Protein AF-A0A2V6NB83-F1 (afdb_monomer)

Secondary structure (DSSP, 8-state):
-HHHHHHHHHHHHHHHHHHHHHHHHSSPPPPPHHHH--PPPPPPB-HHHHTT--TTTEEEEEETTTTEEEEEETTEEEEEEE---PPTTS---

Nearest PDB structures (foldseek):
  5cpc-assembly1_A  TM=5.193E-01  e=1.132E-01  Salmonella enterica subsp. enterica serovar Typhimurium str. LT2
  7bwt-assembly1_A  TM=3.899E-01  e=1.061E-01  Salmonella enterica subsp. enterica serovar Typhimurium
  5cq9-assembly1_A  TM=5.922E-01  e=6.934E-01  Salmonella enterica subsp. enterica serovar Typhimurium str. LT2
  1goi-assembly1_A  TM=4.423E-01  e=2.699E+00  Serratia marcescens
  1e6p-assembly1_A  TM=4.557E-01  e=4.530E+00  Serratia marcescens

Solvent-accessible surface area (backbone atoms only — not comparable to full-atom values): 5794 Å² total; per-residue (Å²): 114,73,71,61,54,54,52,53,52,53,53,54,51,52,52,53,53,52,53,53,51,43,57,76,74,67,47,87,76,80,76,55,70,73,81,72,62,68,86,75,78,81,72,60,65,44,62,77,60,54,74,68,58,42,87,90,43,43,47,75,51,74,40,77,95,74,32,32,36,31,40,25,47,65,94,42,78,32,30,59,42,80,51,82,75,46,52,93,97,52,58,66,129

Mean predicted aligned error: 11.54 Å

Structure (mmCIF, N/CA/C/O backbone):
data_AF-A0A2V6NB83-F1
#
_entry.id   AF-A0A2V6NB83-F1
#
loop_
_atom_site.group_PDB
_atom_site.id
_atom_site.type_symbol
_atom_site.label_atom_id
_atom_site.label_alt_id
_atom_site.label_comp_id
_atom_site.label_asym_id
_atom_site.label_entity_id
_atom_site.label_seq_id
_atom_site.pdbx_PDB_ins_code
_atom_site.Cartn_x
_atom_site.Cartn_y
_atom_site.Cartn_z
_atom_site.occupancy
_atom_site.B_iso_or_equiv
_atom_site.auth_seq_id
_atom_site.auth_comp_id
_atom_site.auth_asym_id
_atom_site.auth_atom_id
_atom_site.pdbx_PDB_model_num
ATOM 1 N N . MET A 1 1 ? 32.435 -12.661 -65.203 1.00 60.34 1 MET A N 1
ATOM 2 C CA . MET A 1 1 ? 32.645 -12.968 -63.765 1.00 60.34 1 MET A CA 1
ATOM 3 C C . MET A 1 1 ? 32.781 -11.719 -62.885 1.00 60.34 1 MET A C 1
ATOM 5 O O . MET A 1 1 ? 32.061 -11.622 -61.904 1.00 60.34 1 MET A O 1
ATOM 9 N N . LYS A 1 2 ? 33.608 -10.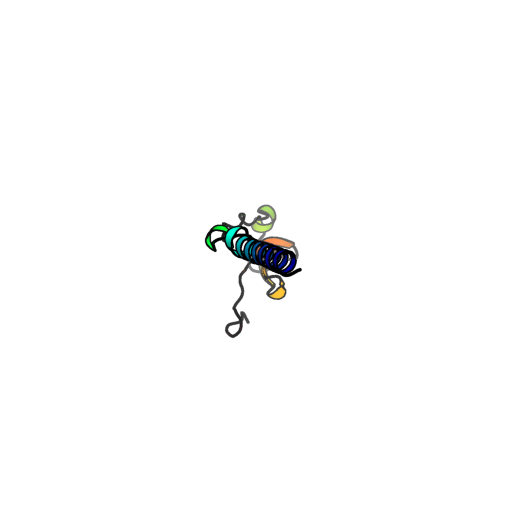719 -63.236 1.00 57.44 2 LYS A N 1
ATOM 10 C CA . LYS A 1 2 ? 33.837 -9.521 -62.388 1.00 57.44 2 LYS A CA 1
ATOM 11 C C . LYS A 1 2 ? 32.591 -8.636 -62.135 1.00 57.44 2 LYS A C 1
ATOM 13 O O . LYS A 1 2 ? 32.425 -8.127 -61.035 1.00 57.44 2 LYS A O 1
ATOM 18 N N . ARG A 1 3 ? 31.686 -8.497 -63.117 1.00 58.88 3 ARG A N 1
ATOM 19 C CA . ARG A 1 3 ? 30.457 -7.670 -63.006 1.00 58.88 3 ARG A CA 1
ATOM 20 C C . ARG A 1 3 ? 29.365 -8.276 -62.104 1.00 58.88 3 ARG A C 1
ATOM 22 O O . ARG A 1 3 ? 28.611 -7.539 -61.479 1.00 58.88 3 ARG A O 1
ATOM 29 N N . VAL A 1 4 ? 29.310 -9.606 -62.010 1.00 64.75 4 VAL A N 1
ATOM 30 C CA . VAL A 1 4 ? 28.351 -10.326 -61.149 1.00 64.75 4 VAL A CA 1
ATOM 31 C C . VAL A 1 4 ? 28.768 -10.225 -59.677 1.00 64.75 4 VAL A C 1
ATOM 33 O O . VAL A 1 4 ? 27.931 -10.009 -58.818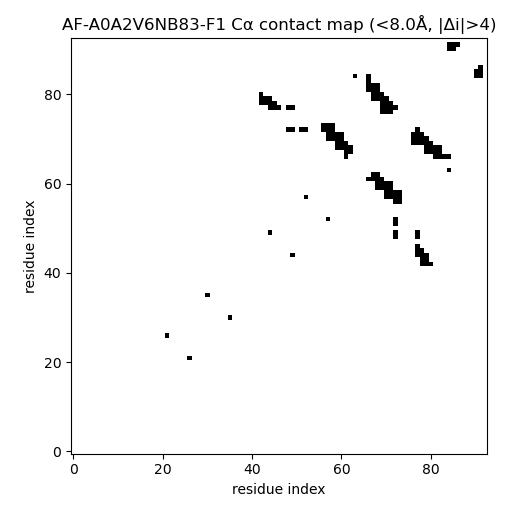 1.00 64.75 4 VAL A O 1
ATOM 36 N N . CYS A 1 5 ? 30.073 -10.262 -59.394 1.00 67.69 5 CYS A N 1
ATOM 37 C CA . CYS A 1 5 ? 30.601 -10.110 -58.034 1.00 67.69 5 CYS A CA 1
ATOM 38 C C . CYS A 1 5 ? 30.390 -8.687 -57.471 1.00 67.69 5 CYS A C 1
ATOM 40 O O . CYS A 1 5 ? 30.002 -8.510 -56.317 1.00 67.69 5 CY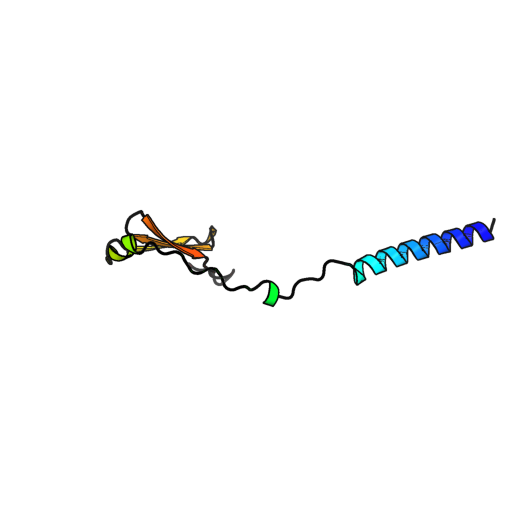S A O 1
ATOM 42 N N . LEU A 1 6 ? 30.577 -7.657 -58.307 1.00 76.50 6 LEU A N 1
ATOM 43 C CA . LEU A 1 6 ? 30.380 -6.262 -57.897 1.00 76.50 6 LEU A CA 1
ATOM 44 C C . LEU A 1 6 ? 28.916 -5.968 -57.532 1.00 76.50 6 LEU A C 1
ATOM 46 O O . LEU A 1 6 ? 28.643 -5.315 -56.529 1.00 76.50 6 LEU A O 1
ATOM 50 N N . THR A 1 7 ? 27.971 -6.485 -58.319 1.00 74.50 7 THR A N 1
ATOM 51 C CA . THR A 1 7 ? 26.535 -6.293 -58.065 1.00 74.50 7 THR A CA 1
ATOM 52 C C . THR A 1 7 ? 26.083 -7.018 -56.802 1.00 74.50 7 THR A C 1
ATOM 54 O O . THR A 1 7 ? 25.367 -6.426 -55.998 1.00 74.50 7 THR A O 1
ATOM 57 N N . THR A 1 8 ? 26.566 -8.238 -56.544 1.00 76.38 8 THR A N 1
ATOM 58 C CA . THR A 1 8 ? 26.251 -8.951 -55.296 1.00 76.38 8 THR A CA 1
ATOM 59 C C . THR A 1 8 ? 26.770 -8.230 -54.052 1.00 76.38 8 THR A C 1
ATOM 61 O O . THR A 1 8 ? 26.054 -8.154 -53.057 1.00 76.38 8 THR A O 1
ATOM 64 N N . ILE A 1 9 ? 27.968 -7.636 -54.106 1.00 80.62 9 ILE A N 1
ATOM 65 C CA . ILE A 1 9 ? 28.529 -6.882 -52.973 1.00 80.62 9 ILE A CA 1
ATOM 66 C C . ILE A 1 9 ? 27.693 -5.628 -52.683 1.00 80.62 9 ILE A C 1
ATOM 68 O O . ILE A 1 9 ? 27.388 -5.348 -51.526 1.00 80.62 9 ILE A O 1
ATOM 72 N N . ILE A 1 10 ? 27.269 -4.905 -53.725 1.00 82.50 10 ILE A N 1
ATOM 73 C CA . ILE A 1 10 ? 26.438 -3.701 -53.575 1.00 82.50 10 ILE A CA 1
ATOM 74 C C . ILE A 1 10 ? 25.074 -4.046 -52.964 1.00 82.50 10 ILE A C 1
ATOM 76 O O . ILE A 1 10 ? 24.624 -3.352 -52.053 1.00 82.50 10 ILE A O 1
ATOM 80 N N . VAL A 1 11 ? 24.430 -5.130 -53.413 1.00 81.62 11 VAL A N 1
ATOM 81 C CA . VAL A 1 11 ? 23.130 -5.548 -52.863 1.00 81.62 11 VAL A CA 1
ATOM 82 C C . VAL A 1 11 ? 23.257 -5.958 -51.395 1.00 81.62 11 VAL A C 1
ATOM 84 O O . VAL A 1 11 ? 22.456 -5.519 -50.573 1.00 81.62 11 VAL A O 1
ATOM 87 N N . VAL A 1 12 ? 24.282 -6.734 -51.031 1.00 78.88 12 VAL A N 1
ATOM 88 C CA . VAL A 1 12 ? 24.502 -7.147 -49.633 1.00 78.88 12 VAL A CA 1
ATOM 89 C C . VAL A 1 12 ? 24.788 -5.941 -48.733 1.00 78.88 12 VAL A C 1
ATOM 91 O O . VAL A 1 12 ? 24.211 -5.837 -47.650 1.00 78.88 12 VAL A O 1
ATOM 94 N N . ALA A 1 13 ? 25.609 -4.991 -49.190 1.00 79.25 13 ALA A N 1
ATOM 95 C CA . ALA A 1 13 ? 25.885 -3.764 -48.447 1.00 79.25 13 ALA A CA 1
ATOM 96 C C . ALA A 1 13 ? 24.617 -2.913 -48.253 1.00 79.25 13 ALA A C 1
ATOM 98 O O . ALA A 1 13 ?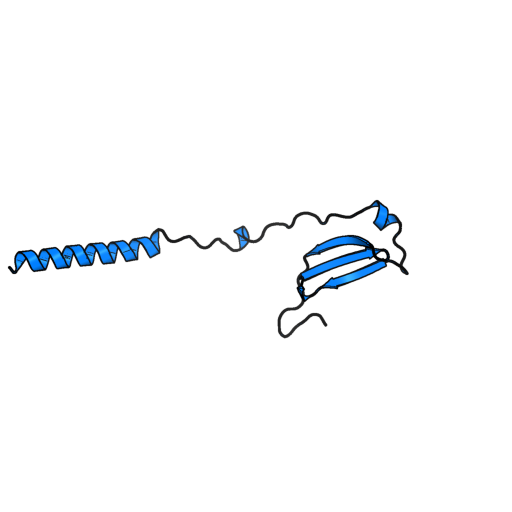 24.346 -2.464 -47.140 1.00 79.25 13 ALA A O 1
ATOM 99 N N . ALA A 1 14 ? 23.798 -2.745 -49.296 1.00 78.69 14 ALA A N 1
ATOM 100 C CA . ALA A 1 14 ? 22.548 -1.991 -49.215 1.00 78.69 14 ALA A CA 1
ATOM 101 C C . ALA A 1 14 ? 21.545 -2.623 -48.233 1.00 78.69 14 ALA A C 1
ATOM 103 O O . ALA A 1 14 ? 20.912 -1.910 -47.454 1.00 78.69 14 ALA A O 1
ATOM 104 N N . VAL A 1 15 ? 21.436 -3.956 -48.215 1.00 77.44 15 VAL A N 1
ATOM 105 C CA . VAL A 1 15 ? 20.570 -4.683 -47.270 1.00 77.44 15 VAL A CA 1
ATOM 106 C C . VAL A 1 15 ? 21.073 -4.537 -45.828 1.00 77.44 15 VAL A C 1
ATOM 108 O O . VAL A 1 15 ? 20.270 -4.294 -44.926 1.00 77.44 15 VAL A O 1
ATOM 111 N N . ALA A 1 16 ? 22.388 -4.611 -45.599 1.00 73.06 16 ALA A N 1
ATOM 112 C CA . ALA A 1 16 ? 22.979 -4.424 -44.272 1.00 73.06 16 ALA A CA 1
ATOM 113 C C . ALA A 1 16 ? 22.778 -2.992 -43.736 1.00 73.06 16 ALA A C 1
ATOM 115 O O . ALA A 1 16 ? 22.371 -2.805 -42.587 1.00 73.06 16 ALA A O 1
ATOM 116 N N . LEU A 1 17 ? 22.982 -1.978 -44.585 1.00 73.69 17 LEU A N 1
ATOM 117 C CA . LEU A 1 17 ? 22.730 -0.571 -44.255 1.00 73.69 17 LEU A CA 1
ATOM 118 C C . LEU A 1 17 ? 21.243 -0.298 -43.979 1.00 73.69 17 LEU A C 1
ATOM 120 O O . LEU A 1 17 ? 20.915 0.411 -43.026 1.00 73.69 17 LEU A O 1
ATOM 124 N N . ALA A 1 18 ? 20.334 -0.903 -44.749 1.00 72.94 18 ALA A N 1
ATOM 125 C CA . ALA A 1 18 ? 18.895 -0.796 -44.508 1.00 72.94 18 ALA A CA 1
ATOM 126 C C . ALA A 1 18 ? 18.467 -1.438 -43.173 1.00 72.94 18 ALA A C 1
ATOM 128 O O . ALA A 1 18 ? 17.570 -0.925 -42.500 1.00 72.94 18 ALA A O 1
ATOM 129 N N . GLY A 1 19 ? 19.119 -2.533 -42.766 1.00 67.88 19 GLY A N 1
ATOM 130 C CA . GLY A 1 19 ? 18.903 -3.183 -41.471 1.00 67.88 19 GLY A CA 1
ATOM 131 C C . GLY A 1 19 ? 19.282 -2.293 -40.282 1.00 67.88 19 GLY A C 1
ATOM 132 O O . GLY A 1 19 ? 18.476 -2.125 -39.364 1.00 67.88 19 GLY A O 1
ATOM 133 N N . LEU A 1 20 ? 20.461 -1.658 -40.324 1.00 65.75 20 LEU A N 1
ATOM 134 C CA . LEU A 1 20 ? 20.895 -0.710 -39.285 1.00 65.75 20 LEU A CA 1
ATOM 135 C C . LEU A 1 20 ? 19.990 0.527 -39.210 1.00 65.75 20 LEU A C 1
ATOM 137 O O . LEU A 1 20 ? 19.564 0.921 -38.123 1.00 65.75 20 LEU A O 1
ATOM 141 N N . ALA A 1 21 ? 19.646 1.110 -40.363 1.00 66.19 21 ALA A N 1
ATOM 142 C CA . ALA A 1 21 ? 18.790 2.292 -40.422 1.00 66.19 21 ALA A CA 1
ATOM 143 C C . ALA A 1 21 ? 17.41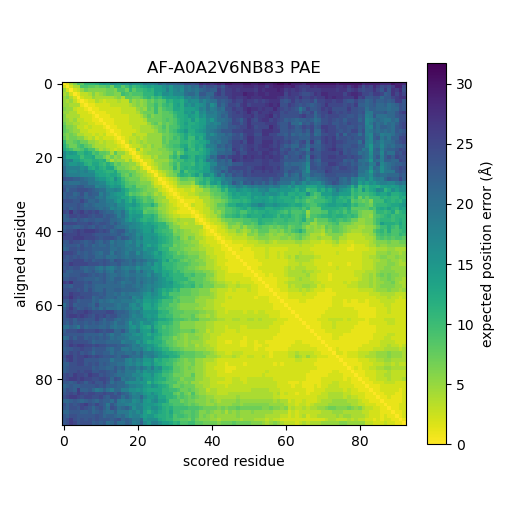1 2.022 -39.800 1.00 66.19 21 ALA A C 1
ATOM 145 O O . ALA A 1 21 ? 16.868 2.865 -39.085 1.00 66.19 21 ALA A O 1
ATOM 146 N N . ARG A 1 22 ? 16.863 0.817 -40.007 1.00 65.38 22 ARG A N 1
ATOM 147 C CA . ARG A 1 22 ? 15.594 0.405 -39.400 1.00 65.38 22 ARG A CA 1
ATOM 148 C C . ARG A 1 22 ? 15.646 0.338 -37.878 1.00 65.38 22 ARG A C 1
ATOM 150 O O . ARG A 1 22 ? 14.716 0.814 -37.233 1.00 65.38 22 ARG A O 1
ATOM 157 N N . ALA A 1 23 ? 16.726 -0.194 -37.311 1.00 63.19 23 ALA A N 1
ATOM 158 C CA . ALA A 1 23 ? 16.887 -0.289 -35.862 1.00 63.19 23 ALA A CA 1
ATOM 159 C C . ALA A 1 23 ? 16.997 1.093 -35.192 1.00 63.19 23 ALA A C 1
ATOM 161 O O . ALA A 1 23 ? 16.448 1.298 -34.111 1.00 63.19 23 ALA A O 1
ATOM 162 N N . GLN A 1 24 ? 17.660 2.053 -35.846 1.00 65.12 24 GLN A N 1
ATOM 163 C CA . GLN A 1 24 ? 17.850 3.401 -35.301 1.00 65.12 24 GLN A CA 1
ATOM 164 C C . GLN A 1 24 ? 16.634 4.319 -35.503 1.00 65.12 24 GLN A C 1
ATOM 166 O O . GLN A 1 24 ? 16.357 5.152 -34.643 1.00 65.12 24 GLN A O 1
ATOM 171 N N . LEU A 1 25 ? 15.905 4.185 -36.618 1.00 66.94 25 LEU A N 1
ATOM 172 C CA . LEU A 1 25 ? 14.8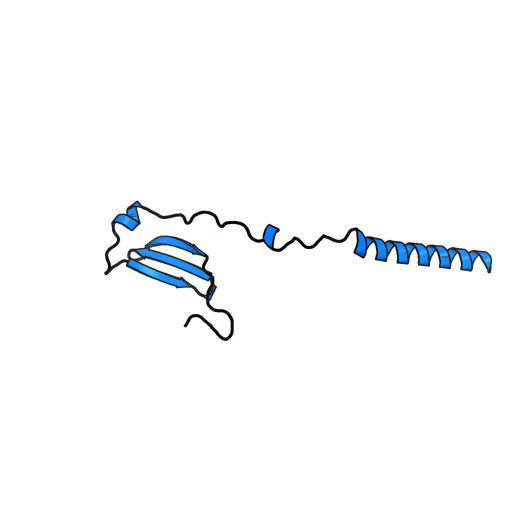01 5.094 -36.968 1.00 66.94 25 LEU A CA 1
ATOM 173 C C . LEU A 1 25 ? 13.415 4.572 -36.571 1.00 66.94 25 LEU A C 1
ATOM 175 O O . LEU A 1 25 ? 12.516 5.375 -36.323 1.00 66.94 25 LEU A O 1
ATOM 179 N N . PHE A 1 26 ? 13.235 3.251 -36.494 1.00 74.38 26 PHE A N 1
ATOM 180 C CA . PHE A 1 26 ? 11.934 2.616 -36.243 1.00 74.38 26 PHE A CA 1
ATOM 181 C C . PHE A 1 26 ? 11.926 1.696 -35.013 1.00 74.38 26 PHE A C 1
ATOM 183 O O . PHE A 1 26 ? 10.969 0.951 -34.807 1.00 74.38 26 PHE A O 1
ATOM 190 N N . GLY A 1 27 ? 12.967 1.752 -34.177 1.00 73.81 27 GLY A N 1
ATOM 191 C CA . GLY A 1 27 ? 12.962 1.097 -32.871 1.00 73.81 27 GLY A CA 1
ATOM 192 C C . GLY A 1 27 ? 11.906 1.699 -31.927 1.00 73.81 27 GLY A C 1
ATOM 193 O O . GLY A 1 27 ? 11.513 2.860 -32.091 1.00 73.81 27 GLY A O 1
ATOM 194 N N . PRO A 1 28 ? 11.426 0.939 -30.927 1.00 75.69 28 PRO A N 1
ATOM 195 C CA . PRO A 1 28 ? 10.471 1.453 -29.953 1.00 75.69 28 PRO A CA 1
ATOM 196 C C . PRO A 1 28 ? 11.072 2.656 -29.216 1.00 75.69 28 PRO A C 1
ATOM 198 O O . PRO A 1 28 ? 12.089 2.542 -28.532 1.00 75.69 28 PRO A O 1
ATOM 201 N N . LYS A 1 29 ? 10.445 3.830 -29.363 1.00 80.94 29 LYS A N 1
ATOM 202 C CA . LYS A 1 29 ? 10.863 5.039 -28.644 1.00 80.94 29 LYS A CA 1
ATOM 203 C C . LYS A 1 29 ? 10.668 4.829 -27.145 1.00 80.94 29 LYS A C 1
ATOM 205 O O . LYS A 1 29 ? 9.574 4.493 -26.695 1.00 80.94 29 LYS A O 1
ATOM 210 N N . MET A 1 30 ? 11.731 5.055 -26.378 1.00 84.31 30 MET A N 1
ATOM 211 C CA . MET A 1 30 ? 11.667 5.047 -24.921 1.00 84.31 30 MET A CA 1
ATOM 212 C C . MET A 1 30 ? 10.710 6.150 -24.456 1.00 84.31 30 MET A C 1
ATOM 214 O O . MET A 1 30 ? 10.851 7.308 -24.856 1.00 84.31 30 MET A O 1
ATOM 218 N N . LYS A 1 31 ? 9.717 5.781 -23.642 1.00 84.75 31 LYS A N 1
ATOM 219 C CA . LYS A 1 31 ? 8.749 6.736 -23.094 1.00 84.75 31 LYS A CA 1
ATOM 220 C C . LYS A 1 31 ? 9.449 7.708 -22.155 1.00 84.75 31 LYS A C 1
ATOM 222 O O . LYS A 1 31 ? 10.366 7.328 -21.425 1.00 84.75 31 LYS A O 1
ATOM 227 N N . LYS A 1 32 ? 9.004 8.963 -22.154 1.00 90.00 32 LYS A N 1
ATOM 228 C CA . LYS A 1 32 ? 9.528 9.964 -21.217 1.00 90.00 32 LYS A CA 1
ATOM 229 C C . LYS A 1 32 ? 9.117 9.596 -19.784 1.00 90.00 32 LYS A C 1
ATOM 231 O O . LYS A 1 32 ? 8.013 9.087 -19.599 1.00 90.00 32 LYS A O 1
ATOM 236 N N . PRO A 1 33 ? 9.920 9.916 -18.752 1.00 85.50 33 PRO A N 1
ATOM 237 C CA . PRO A 1 33 ? 9.564 9.622 -17.360 1.00 85.50 33 PRO A CA 1
ATOM 238 C C . PRO A 1 33 ? 8.180 10.147 -16.955 1.00 85.50 33 PRO A C 1
ATOM 240 O O . PRO A 1 33 ? 7.422 9.441 -16.302 1.00 85.50 33 PRO A O 1
ATOM 243 N N . GLY A 1 34 ? 7.803 11.345 -17.414 1.00 86.88 34 GLY A N 1
ATOM 244 C CA . GLY A 1 34 ? 6.483 11.925 -17.138 1.00 86.88 34 GLY A CA 1
ATOM 245 C C . GLY A 1 34 ? 5.305 11.154 -17.747 1.00 86.88 34 GLY A C 1
ATOM 246 O O . GLY A 1 34 ? 4.197 11.257 -17.243 1.00 86.88 34 GLY A O 1
ATOM 247 N N . GLU A 1 35 ? 5.531 10.348 -18.788 1.00 86.25 35 GLU A N 1
ATOM 248 C CA . GLU A 1 35 ? 4.503 9.462 -19.359 1.00 86.25 35 GLU A CA 1
ATOM 249 C C . GLU A 1 35 ? 4.347 8.163 -18.549 1.00 86.25 35 GLU A C 1
ATOM 251 O O . GLU A 1 35 ? 3.326 7.481 -18.652 1.00 86.25 35 GLU A O 1
ATOM 256 N N . LEU A 1 36 ? 5.361 7.815 -17.748 1.00 84.00 36 LEU A N 1
ATOM 257 C CA . LEU A 1 36 ? 5.369 6.650 -16.860 1.00 84.00 36 LEU A CA 1
ATOM 258 C C . LEU A 1 36 ? 4.854 6.990 -15.454 1.00 84.00 36 LEU A C 1
ATOM 260 O O . LEU A 1 36 ? 4.365 6.109 -14.752 1.00 84.00 36 LEU A O 1
ATOM 264 N N . ILE A 1 37 ? 4.951 8.257 -15.042 1.00 82.94 37 ILE A N 1
ATOM 265 C CA . ILE A 1 37 ? 4.506 8.735 -13.732 1.00 82.94 37 ILE A CA 1
ATOM 266 C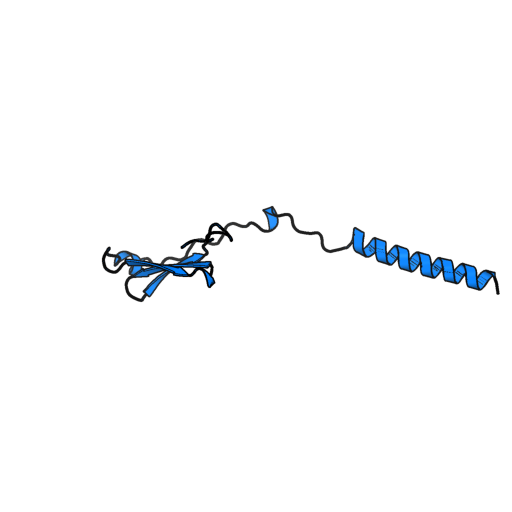 C . ILE A 1 37 ? 3.061 9.221 -13.849 1.00 82.94 37 ILE A C 1
ATOM 268 O O . ILE A 1 37 ? 2.793 10.330 -14.304 1.00 82.94 37 ILE A O 1
ATOM 272 N N . GLN A 1 38 ? 2.118 8.389 -13.417 1.00 82.88 38 GLN A N 1
ATOM 273 C CA . GLN A 1 38 ? 0.701 8.743 -13.339 1.00 82.88 38 GLN A CA 1
ATOM 274 C C . GLN A 1 38 ? 0.260 8.848 -11.880 1.00 82.88 38 GLN A C 1
ATOM 276 O O . GLN A 1 38 ? 0.832 8.203 -10.998 1.00 82.88 38 GLN A O 1
ATOM 281 N N . LYS A 1 39 ? -0.772 9.660 -11.613 1.00 81.88 39 LYS A N 1
ATOM 282 C CA . LYS A 1 39 ? -1.394 9.684 -10.285 1.00 81.88 39 LYS A CA 1
ATOM 283 C C . LYS A 1 39 ? -1.985 8.309 -9.992 1.00 81.88 39 LYS A C 1
ATOM 285 O O . LYS A 1 39 ? -2.724 7.761 -10.807 1.00 81.88 39 LYS A O 1
ATOM 290 N N . GLN A 1 40 ? -1.658 7.770 -8.824 1.00 79.31 40 GLN A N 1
ATOM 291 C CA . GLN A 1 40 ? -2.237 6.517 -8.361 1.00 79.31 40 GLN A CA 1
ATOM 292 C C . GLN A 1 40 ? -3.736 6.694 -8.103 1.00 79.31 40 GLN A C 1
ATOM 294 O O . GLN A 1 40 ? -4.193 7.785 -7.747 1.00 79.31 40 GLN A O 1
ATOM 299 N N . ALA A 1 41 ? -4.499 5.618 -8.295 1.00 81.44 41 ALA A N 1
ATOM 300 C CA . ALA A 1 41 ? -5.907 5.610 -7.929 1.00 81.44 41 ALA A CA 1
ATOM 301 C C . ALA A 1 41 ? -6.053 5.920 -6.425 1.00 81.44 41 ALA A C 1
ATOM 303 O O . ALA A 1 41 ? -5.216 5.470 -5.636 1.00 81.44 41 ALA A O 1
ATOM 304 N N . PRO A 1 42 ? -7.095 6.665 -6.015 1.00 84.50 42 PRO A N 1
ATOM 305 C CA . PRO A 1 42 ? -7.348 6.920 -4.605 1.00 84.50 42 PRO A CA 1
ATOM 306 C C . PRO A 1 42 ? -7.456 5.614 -3.813 1.00 84.50 42 PRO A C 1
ATOM 308 O O . PRO A 1 42 ? -8.062 4.642 -4.273 1.00 84.50 42 PRO A O 1
ATOM 311 N N . MET A 1 43 ? -6.877 5.606 -2.614 1.00 87.19 43 MET A N 1
ATOM 312 C CA . MET A 1 43 ? -6.960 4.474 -1.697 1.00 87.19 43 MET A CA 1
ATOM 313 C C . MET A 1 43 ? -8.424 4.182 -1.350 1.00 87.19 43 MET A C 1
ATOM 315 O O . MET A 1 43 ? -9.183 5.085 -0.994 1.00 87.19 43 MET A O 1
ATOM 319 N N . LYS A 1 44 ? -8.817 2.910 -1.441 1.00 90.00 44 LYS A N 1
ATOM 320 C CA . LYS A 1 44 ? -10.134 2.454 -0.990 1.00 90.00 44 LYS A CA 1
ATOM 321 C C . LYS A 1 44 ? -10.097 2.256 0.521 1.00 90.00 44 LYS A C 1
ATOM 323 O O . LYS A 1 44 ? -9.163 1.647 1.035 1.00 90.00 44 LYS A O 1
ATOM 328 N N . VAL A 1 45 ? -11.116 2.765 1.205 1.00 95.06 45 VAL A N 1
ATOM 329 C CA . VAL A 1 45 ? -11.221 2.723 2.665 1.00 95.06 45 VAL A CA 1
ATOM 330 C C . VAL A 1 45 ? -12.588 2.179 3.045 1.00 95.06 45 VAL A C 1
ATOM 332 O O . VAL A 1 45 ? -13.607 2.698 2.585 1.00 95.06 45 VAL A O 1
ATOM 335 N N . ASN A 1 46 ? -12.616 1.152 3.891 1.00 95.62 46 ASN A N 1
ATOM 336 C CA . ASN A 1 46 ? -13.853 0.672 4.488 1.00 95.62 46 ASN A CA 1
ATOM 337 C C . ASN A 1 46 ? -14.259 1.598 5.645 1.00 95.62 46 ASN A C 1
ATOM 339 O O . ASN A 1 46 ? -13.765 1.484 6.765 1.00 95.62 46 ASN A O 1
ATOM 343 N N . GLN A 1 47 ? -15.158 2.538 5.358 1.00 95.88 47 GLN A N 1
ATOM 344 C CA . GLN A 1 47 ? -15.565 3.564 6.319 1.00 95.88 47 GLN A CA 1
ATOM 345 C C . GLN A 1 47 ? -16.306 2.995 7.535 1.00 95.88 47 GLN A C 1
ATOM 347 O O . GLN A 1 47 ? -16.229 3.574 8.616 1.00 95.88 47 GLN A O 1
ATOM 352 N N . ASP A 1 48 ? -17.006 1.869 7.395 1.00 95.38 48 ASP A N 1
ATOM 353 C CA . ASP A 1 48 ? -17.773 1.284 8.499 1.00 95.38 48 ASP A CA 1
ATOM 354 C C . ASP A 1 48 ? -16.881 0.568 9.514 1.00 95.38 48 ASP A C 1
ATOM 356 O O . ASP A 1 48 ? -17.142 0.627 10.717 1.00 95.38 48 ASP A O 1
ATOM 360 N N . LEU A 1 49 ? -15.781 -0.027 9.050 1.00 94.62 49 LEU A N 1
ATOM 361 C CA . LEU A 1 49 ? -14.732 -0.534 9.935 1.00 94.62 49 LEU A CA 1
ATOM 362 C C . LEU A 1 49 ? -13.912 0.607 10.542 1.00 94.62 49 LEU A C 1
ATOM 364 O O . LEU A 1 49 ? -13.590 0.572 11.726 1.00 94.62 49 LEU A O 1
ATOM 368 N N . LEU A 1 50 ? -13.621 1.656 9.764 1.00 95.69 50 LEU A N 1
ATOM 369 C CA . LEU A 1 50 ? -12.843 2.798 10.251 1.00 95.69 50 LEU A CA 1
ATOM 370 C C . LEU A 1 50 ? -13.519 3.514 11.431 1.00 95.69 50 LEU A C 1
ATOM 372 O O . LEU A 1 50 ? -12.833 3.947 12.351 1.00 95.69 50 LEU A O 1
ATOM 376 N N . LYS A 1 51 ? -14.856 3.604 11.447 1.00 96.00 51 LYS A N 1
ATOM 377 C CA . LYS A 1 51 ? -15.623 4.192 12.566 1.00 96.00 51 LYS A CA 1
ATOM 378 C C . LYS A 1 51 ? -15.417 3.473 13.900 1.00 96.00 51 LYS A C 1
ATOM 380 O O . LYS A 1 51 ? -15.673 4.062 14.943 1.00 96.00 51 LYS A O 1
ATOM 385 N N . GLN A 1 52 ? -14.992 2.213 13.869 1.00 95.25 52 GLN A N 1
ATOM 386 C CA . GLN A 1 52 ? -14.759 1.402 15.063 1.00 95.25 52 GLN A CA 1
ATOM 387 C C . GLN A 1 52 ? -13.334 1.569 15.601 1.00 95.25 52 GLN A C 1
ATOM 389 O O . GLN A 1 52 ? -12.998 0.964 16.613 1.00 95.25 52 GLN A O 1
ATOM 394 N N . ALA A 1 53 ? -12.488 2.360 14.932 1.00 95.56 53 ALA A N 1
ATOM 395 C CA . ALA A 1 53 ? -11.091 2.515 15.293 1.00 95.56 53 ALA A CA 1
ATOM 396 C C . ALA A 1 53 ? -10.923 3.137 16.684 1.00 95.56 53 ALA A C 1
ATOM 398 O O . ALA A 1 53 ? -11.370 4.253 16.949 1.00 95.56 53 ALA A O 1
ATOM 399 N N . THR A 1 54 ? -10.195 2.431 17.541 1.00 96.31 54 THR A N 1
ATOM 400 C CA . THR A 1 54 ? -9.730 2.918 18.839 1.00 96.31 54 THR A CA 1
ATOM 401 C C . THR A 1 54 ? -8.212 2.720 18.945 1.00 96.31 54 THR A C 1
ATOM 403 O O . THR A 1 54 ? -7.663 1.866 18.240 1.00 96.31 54 THR A O 1
ATOM 406 N N . PRO A 1 55 ? -7.493 3.502 19.774 1.00 95.31 55 PRO A N 1
ATOM 407 C CA . PRO A 1 55 ? -6.027 3.440 19.845 1.00 95.31 55 PRO A CA 1
ATOM 408 C C . PRO A 1 55 ? -5.452 2.066 20.222 1.00 95.31 55 PRO A C 1
ATOM 410 O O . PRO A 1 55 ? -4.313 1.765 19.889 1.00 95.31 55 PRO A O 1
ATOM 413 N N . ASP A 1 56 ? -6.229 1.249 20.926 1.00 96.81 56 ASP A N 1
ATOM 414 C CA . ASP A 1 56 ? -5.882 -0.092 21.395 1.00 96.81 56 ASP A CA 1
ATOM 415 C C . ASP A 1 56 ? -6.014 -1.178 20.318 1.00 96.81 56 ASP A C 1
ATOM 417 O O . ASP A 1 56 ? -5.302 -2.179 20.381 1.00 96.81 56 ASP A O 1
ATOM 421 N N . ILE A 1 57 ? -6.882 -0.991 19.316 1.00 96.62 57 ILE A N 1
ATOM 422 C CA . ILE A 1 57 ? -7.123 -2.000 18.266 1.00 96.62 57 ILE A CA 1
ATOM 423 C C . ILE A 1 57 ? -6.649 -1.564 16.876 1.00 96.62 57 ILE A C 1
ATOM 425 O O . ILE A 1 57 ? -6.564 -2.397 15.971 1.00 96.62 57 ILE A O 1
ATOM 429 N N . ALA A 1 58 ? -6.374 -0.274 16.683 1.00 97.62 58 ALA A N 1
ATOM 430 C CA . ALA A 1 58 ? -5.914 0.271 15.416 1.00 97.62 58 ALA A CA 1
ATOM 431 C C . ALA A 1 58 ? -4.391 0.180 15.304 1.00 97.62 58 ALA A C 1
ATOM 433 O O . ALA A 1 58 ? -3.661 0.687 16.153 1.00 97.62 58 ALA A O 1
ATOM 434 N N . HIS A 1 59 ? -3.899 -0.414 14.222 1.00 97.00 59 HIS A N 1
ATOM 435 C CA . HIS A 1 59 ? -2.468 -0.482 13.954 1.00 97.00 59 HIS A CA 1
ATOM 436 C C . HIS A 1 59 ? -2.171 -0.440 12.457 1.00 97.00 59 HIS A C 1
ATOM 438 O O . HIS A 1 59 ? -3.010 -0.746 11.610 1.00 97.00 59 HIS A O 1
ATOM 444 N N . ILE A 1 60 ? -0.950 -0.024 12.127 1.00 96.75 60 ILE A N 1
ATOM 445 C CA . ILE A 1 60 ? -0.466 0.035 10.751 1.00 96.75 60 ILE A CA 1
ATOM 446 C C . ILE A 1 60 ? 0.543 -1.085 10.560 1.00 96.75 60 ILE A C 1
ATOM 448 O O . ILE A 1 60 ? 1.542 -1.159 11.274 1.00 96.75 60 ILE A O 1
ATOM 452 N N . VAL A 1 61 ? 0.307 -1.927 9.561 1.00 96.88 61 VAL A N 1
ATOM 453 C CA . VAL A 1 61 ? 1.259 -2.957 9.147 1.00 96.88 61 VAL A CA 1
ATOM 454 C C . VAL A 1 61 ? 1.930 -2.501 7.864 1.00 96.88 61 VAL A C 1
ATOM 456 O O . VAL A 1 61 ? 1.277 -2.351 6.833 1.00 96.88 61 VAL A O 1
ATOM 459 N N . VAL A 1 62 ? 3.248 -2.309 7.905 1.00 97.12 62 VAL A N 1
ATOM 460 C CA . VAL A 1 62 ? 4.051 -1.996 6.718 1.00 97.12 62 VAL A CA 1
ATOM 461 C C . VAL A 1 62 ? 4.791 -3.250 6.274 1.00 97.12 62 VAL A C 1
ATOM 463 O O . VAL A 1 62 ? 5.623 -3.793 6.993 1.00 97.12 62 VAL A O 1
ATOM 466 N N . SER A 1 63 ? 4.506 -3.715 5.061 1.00 96.25 63 SER A N 1
ATOM 467 C CA . SER A 1 63 ? 5.199 -4.846 4.453 1.00 96.25 63 SER A CA 1
ATOM 468 C C . SER A 1 63 ? 6.231 -4.345 3.447 1.00 96.25 63 SER A C 1
ATOM 470 O O . SER A 1 63 ? 5.900 -4.070 2.293 1.00 96.25 63 SER A O 1
ATOM 472 N N . ILE A 1 64 ? 7.495 -4.268 3.872 1.00 96.00 64 ILE A N 1
ATOM 473 C CA . ILE A 1 64 ? 8.628 -3.864 3.021 1.00 96.00 64 ILE A CA 1
ATOM 474 C C . ILE A 1 64 ? 8.789 -4.768 1.783 1.00 96.00 64 ILE A C 1
ATOM 476 O O . ILE A 1 64 ? 8.921 -4.227 0.684 1.00 96.00 64 ILE A O 1
ATOM 480 N N . PRO A 1 65 ? 8.690 -6.115 1.876 1.00 95.50 65 PRO A N 1
ATOM 481 C CA . PRO A 1 65 ? 8.813 -6.973 0.694 1.00 95.50 65 PRO A CA 1
ATOM 482 C C . PRO A 1 65 ? 7.696 -6.748 -0.330 1.00 95.50 65 PRO A C 1
ATOM 484 O O . PRO A 1 65 ? 7.916 -6.901 -1.527 1.00 95.50 65 PRO A O 1
ATOM 487 N N . LYS A 1 66 ? 6.493 -6.382 0.136 1.00 95.62 66 LYS A N 1
ATOM 488 C CA . LYS A 1 66 ? 5.335 -6.119 -0.728 1.00 95.62 66 LYS A CA 1
ATOM 489 C C . LYS A 1 66 ? 5.242 -4.658 -1.174 1.00 95.62 66 LYS A C 1
ATOM 491 O O . LYS A 1 66 ? 4.469 -4.382 -2.083 1.00 95.62 66 LYS A O 1
ATOM 496 N N . GLN A 1 67 ? 5.983 -3.741 -0.544 1.00 95.38 67 GLN A N 1
ATOM 497 C CA . GLN A 1 67 ? 5.845 -2.288 -0.715 1.00 95.38 67 GLN A CA 1
ATOM 498 C C . GLN A 1 67 ? 4.395 -1.817 -0.511 1.00 95.38 67 GLN A C 1
ATOM 500 O O . GLN A 1 67 ? 3.842 -1.054 -1.304 1.00 95.38 67 GLN A O 1
ATOM 505 N N . ARG A 1 68 ? 3.757 -2.303 0.563 1.00 95.31 68 ARG A N 1
ATOM 506 C CA . ARG A 1 68 ? 2.381 -1.934 0.935 1.00 95.31 68 ARG A CA 1
ATOM 507 C C . ARG A 1 68 ? 2.273 -1.600 2.413 1.00 95.31 68 ARG A C 1
ATOM 509 O O . ARG A 1 68 ? 2.961 -2.213 3.230 1.00 95.31 68 ARG A O 1
ATOM 516 N N . ALA A 1 69 ? 1.381 -0.675 2.737 1.00 96.12 69 ALA A N 1
ATOM 517 C CA . ALA A 1 69 ? 0.940 -0.408 4.096 1.00 96.12 69 ALA A CA 1
ATOM 518 C C . ALA A 1 69 ? -0.554 -0.703 4.226 1.00 96.12 69 ALA A C 1
ATOM 520 O O . ALA A 1 69 ? -1.349 -0.350 3.352 1.00 96.12 69 ALA A O 1
ATOM 521 N N . TYR A 1 70 ? -0.911 -1.334 5.338 1.00 96.56 70 TYR A N 1
ATOM 522 C CA . TYR A 1 70 ? -2.278 -1.681 5.690 1.00 96.56 70 TYR A CA 1
ATOM 523 C C . TYR A 1 70 ? -2.661 -0.935 6.960 1.00 96.56 70 TYR A C 1
ATOM 525 O O . TYR A 1 70 ? -1.930 -0.993 7.949 1.00 96.56 70 TYR A O 1
ATOM 533 N N . LEU A 1 71 ? -3.810 -0.265 6.943 1.00 97.31 71 LEU A N 1
ATOM 534 C CA . LEU A 1 71 ? -4.485 0.129 8.173 1.00 97.31 71 LEU A CA 1
ATOM 535 C C . LEU A 1 71 ? -5.341 -1.049 8.620 1.00 97.31 71 LEU A C 1
ATOM 537 O O . LEU A 1 71 ? -6.250 -1.453 7.889 1.00 97.31 71 LEU A O 1
ATOM 541 N N . MET A 1 72 ? -5.048 -1.580 9.800 1.00 97.62 72 MET A N 1
ATOM 542 C CA . MET A 1 72 ? -5.767 -2.700 10.384 1.00 97.62 72 MET A CA 1
ATOM 543 C C . MET A 1 72 ? -6.522 -2.257 11.630 1.00 97.62 72 MET A C 1
ATOM 545 O O . MET A 1 72 ? -5.987 -1.528 12.466 1.00 97.62 72 MET A O 1
ATOM 549 N N . ILE A 1 73 ? -7.775 -2.695 11.733 1.00 97.69 73 ILE A N 1
ATOM 550 C CA . ILE A 1 73 ? -8.600 -2.574 12.935 1.00 97.69 73 ILE A CA 1
ATOM 551 C C . ILE A 1 73 ? -8.843 -4.002 13.405 1.00 97.69 73 ILE A C 1
ATOM 553 O O . ILE A 1 73 ? -9.508 -4.771 12.710 1.00 97.69 73 ILE A O 1
ATOM 557 N N . ARG A 1 74 ? -8.256 -4.370 14.551 1.00 94.12 74 ARG A N 1
ATOM 558 C CA . ARG A 1 74 ? -8.114 -5.779 14.960 1.00 94.12 74 ARG A CA 1
ATOM 559 C C . ARG A 1 74 ? -7.431 -6.582 13.840 1.00 94.12 74 ARG A C 1
ATOM 561 O O . ARG A 1 74 ? -6.374 -6.179 13.375 1.00 94.12 74 ARG A O 1
ATOM 568 N N . GLU A 1 75 ? -8.012 -7.675 13.363 1.00 95.00 75 GLU A N 1
ATOM 569 C CA . GLU A 1 75 ? -7.441 -8.526 12.314 1.00 95.00 75 GLU A CA 1
ATOM 570 C C . GLU A 1 75 ? -7.904 -8.153 10.891 1.00 95.00 75 GLU A C 1
ATOM 572 O O . GLU A 1 75 ? -7.532 -8.820 9.922 1.00 95.00 75 GLU A O 1
ATOM 577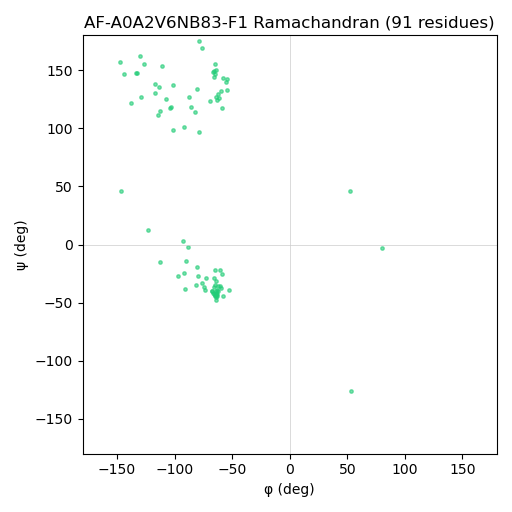 N N . GLU A 1 76 ? -8.696 -7.088 10.732 1.00 96.31 76 GLU A N 1
ATOM 578 C CA . GLU A 1 76 ? -9.298 -6.710 9.451 1.00 96.31 76 GLU A CA 1
ATOM 579 C C . GLU A 1 76 ? -8.566 -5.553 8.764 1.00 96.31 76 GLU A C 1
ATOM 581 O O . GLU A 1 76 ? -8.217 -4.548 9.385 1.00 96.31 76 GLU A O 1
ATOM 586 N N . ILE A 1 77 ? -8.373 -5.666 7.445 1.00 96.06 77 ILE A N 1
ATOM 587 C CA . ILE A 1 77 ? -7.772 -4.610 6.619 1.00 96.06 77 ILE A CA 1
ATOM 588 C C . ILE A 1 77 ? -8.844 -3.579 6.257 1.00 96.06 77 ILE A C 1
ATOM 590 O O . ILE A 1 77 ? -9.764 -3.854 5.487 1.00 96.06 77 ILE A O 1
ATOM 594 N N . VAL A 1 78 ? -8.680 -2.361 6.764 1.00 97.69 78 VAL A N 1
ATOM 595 C CA . VAL A 1 78 ? -9.586 -1.232 6.517 1.00 97.69 78 VAL A CA 1
ATOM 596 C C . VAL A 1 78 ? -9.158 -0.409 5.314 1.00 97.69 78 VAL A C 1
ATOM 598 O O . VAL A 1 78 ? -10.000 0.062 4.546 1.00 97.69 78 VAL A O 1
ATOM 601 N N . ALA A 1 79 ? -7.852 -0.232 5.148 1.00 96.44 79 ALA A N 1
ATOM 602 C CA . ALA A 1 79 ? -7.278 0.471 4.016 1.00 96.44 79 ALA A CA 1
ATOM 603 C C . ALA A 1 79 ? -5.968 -0.190 3.595 1.00 96.44 79 ALA A C 1
ATOM 605 O O . ALA A 1 79 ? -5.222 -0.707 4.426 1.00 96.44 79 ALA A O 1
ATOM 606 N N . ASP A 1 80 ? -5.699 -0.149 2.297 1.00 95.19 80 ASP A N 1
ATOM 607 C CA . ASP A 1 80 ? -4.513 -0.735 1.690 1.00 95.19 80 ASP A CA 1
ATOM 608 C C . ASP A 1 80 ? -3.952 0.228 0.637 1.00 95.19 80 ASP A C 1
ATOM 610 O O . ASP A 1 80 ? -4.644 0.584 -0.324 1.00 95.19 80 ASP A O 1
ATOM 614 N N . ALA A 1 81 ? -2.695 0.635 0.820 1.00 93.25 81 ALA A N 1
ATOM 615 C CA . ALA A 1 81 ? -1.988 1.528 -0.086 1.00 93.25 81 ALA A CA 1
ATOM 616 C C . ALA A 1 81 ? -0.581 1.028 -0.442 1.00 93.25 81 ALA A C 1
ATOM 618 O O . ALA A 1 81 ? 0.112 0.439 0.395 1.00 93.25 81 ALA A O 1
ATOM 619 N N . PRO A 1 82 ? -0.112 1.316 -1.672 1.00 92.81 82 PRO A N 1
ATOM 620 C CA . PRO A 1 82 ? 1.300 1.184 -1.998 1.00 92.81 82 PRO A CA 1
ATOM 621 C C . PRO A 1 82 ? 2.128 2.184 -1.181 1.00 92.81 82 PRO A C 1
ATOM 623 O O . PRO A 1 82 ? 1.696 3.309 -0.925 1.00 92.81 82 PRO A O 1
ATOM 626 N N . VAL A 1 83 ? 3.344 1.792 -0.815 1.00 93.38 83 VAL A N 1
ATOM 627 C CA . VAL A 1 83 ? 4.331 2.671 -0.172 1.00 93.38 83 VAL A CA 1
ATOM 628 C C . VAL A 1 83 ? 5.670 2.580 -0.890 1.00 93.38 83 VAL A C 1
ATOM 630 O O . VAL A 1 83 ? 5.916 1.642 -1.639 1.00 93.38 83 VAL A O 1
ATOM 633 N N . SER A 1 84 ? 6.536 3.561 -0.654 1.00 93.56 84 SER A N 1
ATOM 634 C CA . SER A 1 84 ? 7.949 3.488 -1.018 1.00 93.56 84 SER A CA 1
ATOM 635 C C . SER A 1 84 ? 8.763 3.448 0.266 1.00 93.56 84 SER A C 1
ATOM 637 O O . SER A 1 84 ? 8.757 4.419 1.021 1.00 93.56 84 SER A O 1
ATOM 639 N N . SER A 1 85 ? 9.458 2.343 0.519 1.00 95.31 85 SER A N 1
ATOM 640 C CA . SER A 1 85 ? 10.388 2.240 1.644 1.00 95.31 85 SER A CA 1
ATOM 641 C C . SER A 1 85 ? 11.730 2.915 1.349 1.00 95.31 85 SER A C 1
ATOM 643 O O . SER A 1 85 ? 12.007 3.354 0.229 1.00 95.31 85 SER A O 1
ATOM 645 N N . GLY A 1 86 ? 12.589 2.952 2.367 1.00 96.00 86 GLY A N 1
ATOM 646 C CA . GLY A 1 86 ? 13.973 3.386 2.253 1.00 96.00 86 GLY A CA 1
ATOM 647 C C . GLY A 1 86 ? 14.738 2.620 1.173 1.00 96.00 86 GLY A C 1
ATOM 648 O O . GLY A 1 86 ? 14.534 1.419 0.968 1.00 96.00 86 GLY A O 1
ATOM 649 N N . LYS A 1 87 ? 15.607 3.339 0.459 1.00 94.44 87 LYS A N 1
ATOM 650 C CA . LYS A 1 87 ? 16.496 2.766 -0.559 1.00 94.44 87 LYS A CA 1
ATOM 651 C C . LYS A 1 87 ? 17.660 2.025 0.102 1.00 94.44 87 LYS A C 1
ATOM 653 O O . LYS A 1 87 ? 17.935 2.211 1.281 1.00 94.44 87 LYS A O 1
ATOM 658 N N . ARG A 1 88 ? 18.418 1.265 -0.692 1.00 93.62 88 ARG A N 1
ATOM 659 C CA . ARG A 1 88 ? 19.646 0.613 -0.218 1.00 93.62 88 ARG A CA 1
ATOM 660 C C . ARG A 1 88 ? 20.622 1.623 0.415 1.00 93.62 88 ARG A C 1
ATOM 662 O O . ARG A 1 88 ? 20.879 2.670 -0.185 1.00 93.62 88 ARG A O 1
ATOM 669 N N . GLY A 1 89 ? 21.162 1.294 1.588 1.00 96.00 89 GLY A N 1
ATOM 670 C CA . GLY A 1 89 ? 22.040 2.147 2.403 1.00 96.00 89 GLY A CA 1
ATOM 671 C C . GLY A 1 89 ? 21.311 3.202 3.247 1.00 96.00 89 GLY A C 1
ATOM 672 O O . GLY A 1 89 ? 21.959 3.947 3.977 1.00 96.00 89 GLY A O 1
ATOM 673 N N . HIS A 1 90 ? 19.985 3.287 3.124 1.00 95.31 90 HIS A N 1
ATOM 674 C CA . HIS A 1 90 ? 19.087 4.133 3.913 1.00 95.31 90 HIS A CA 1
ATOM 675 C C . HIS A 1 90 ? 17.744 3.409 4.091 1.00 95.31 90 HIS A C 1
ATOM 677 O O . HIS A 1 90 ? 16.680 3.966 3.803 1.00 95.31 90 HIS A O 1
ATOM 683 N N . GLU A 1 91 ? 17.808 2.126 4.444 1.00 96.88 91 GLU A N 1
ATOM 684 C CA . GLU A 1 91 ? 16.648 1.254 4.555 1.00 96.88 91 GLU A CA 1
ATOM 685 C C . GLU A 1 91 ? 15.694 1.726 5.661 1.00 96.88 91 GLU A C 1
ATOM 687 O O . GLU A 1 91 ? 16.102 2.318 6.662 1.00 96.88 91 GLU A O 1
ATOM 692 N N . THR A 1 92 ? 14.401 1.452 5.478 1.00 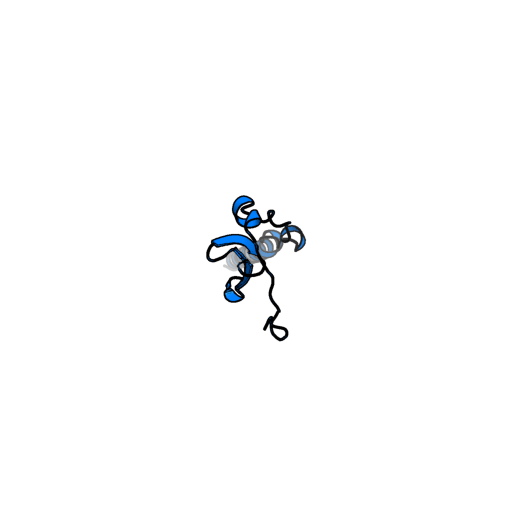94.75 92 THR A N 1
ATOM 693 C CA . THR A 1 92 ? 13.437 1.553 6.578 1.00 94.75 92 THR A CA 1
ATOM 694 C C . THR A 1 92 ? 13.742 0.423 7.569 1.00 94.75 92 THR A C 1
ATOM 696 O O . THR A 1 92 ? 13.790 -0.722 7.110 1.00 94.75 92 THR A O 1
ATOM 699 N N . PRO A 1 93 ? 13.995 0.731 8.857 1.00 92.62 93 PRO A N 1
ATOM 700 C CA . PRO A 1 93 ? 14.328 -0.269 9.869 1.00 92.62 93 PRO A CA 1
ATOM 701 C C . PRO A 1 93 ? 13.167 -1.224 10.162 1.00 92.62 93 PRO A C 1
ATOM 703 O O . PRO A 1 93 ? 11.998 -0.847 9.901 1.00 92.62 93 PRO A O 1
#

Sequence (93 aa):
MKRVCLTTIIVVAAVALAGLARAQLFGPKMKKPGELIQKQAPMKVNQDLLKQATPDIAHIVVSIPKQRAYLMIREEIVADAPVSSGKRGHETP

Foldseek 3Di:
DVVVVVVVVVVVVVVVVVVVCCCVPVPDDDDDVVVVDDDDDDKQFQVVLVVVDDPVQWDWDQDPVVQKIFTGRHNDGGIIDGHDAADPVGGDD

pLDDT: mean 86.45, std 11.43, range [57.44, 97.69]

Radius of gyration: 29.16 Å; Cα contacts (8 Å, |Δi|>4): 76; chains: 1; bounding box: 52×25×85 Å